Protein AF-A0A1X7SNT8-F1 (afdb_monomer)

Foldseek 3Di:
DPPQDDLVSQQQDADDLVLCLVQPDAPQPCLLVLLVLLVQDPVQLVVLVPDPDGSSVSSSSSSVSSSVPPPRHGNNSSLVSCPPVSNVPVVSSVSSVVVSVVVSVVVVVVVVPD

Secondary structure (DSSP, 8-state):
---PPPHHHHHTSPPPHHHHHHH----TTHHHHHHHHTT--HHHHHHHHTS---HHHHHHHHHHHHHHH-TT--HHHHHHHHHSTTT--HHHHHHHHHHHHHHHHHHHHHHT--

InterPro domains:
  IPR000488 Death domain [PS50017] (29-84)
  IPR011029 Death-like domain superfamily [G3DSA:1.10.533.10] (15-111)

Structure (mmCIF, N/CA/C/O backbone):
data_AF-A0A1X7SNT8-F1
#
_entry.id   AF-A0A1X7SNT8-F1
#
loop_
_atom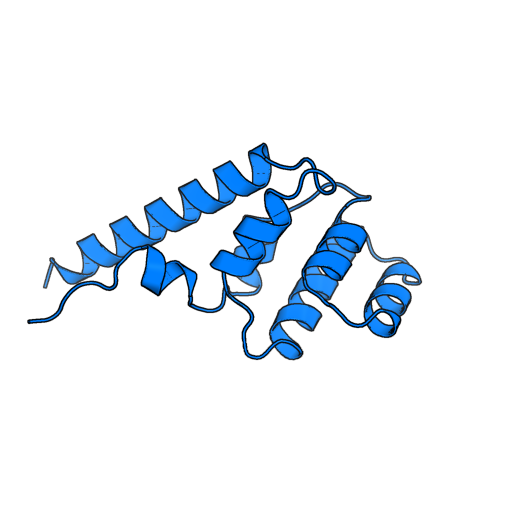_site.group_PDB
_atom_site.id
_atom_site.type_symbol
_atom_site.label_atom_id
_atom_site.label_alt_id
_atom_site.label_comp_id
_atom_site.label_asym_id
_atom_site.label_entity_id
_atom_site.label_seq_id
_atom_site.pdbx_PDB_ins_code
_atom_site.Cartn_x
_atom_site.Cartn_y
_atom_site.Cartn_z
_atom_site.occupancy
_atom_site.B_iso_or_equiv
_atom_site.auth_seq_id
_atom_site.auth_comp_id
_atom_site.auth_asym_id
_atom_site.auth_atom_id
_atom_site.pdbx_PDB_model_num
ATOM 1 N N . MET A 1 1 ? 28.388 -15.391 -10.302 1.00 39.44 1 MET A N 1
ATOM 2 C CA . MET A 1 1 ? 27.358 -14.909 -11.246 1.00 39.44 1 MET A CA 1
ATOM 3 C C . MET A 1 1 ? 26.368 -14.095 -10.444 1.00 39.44 1 MET A C 1
ATOM 5 O O . MET A 1 1 ? 25.551 -14.687 -9.752 1.00 39.44 1 MET A O 1
ATOM 9 N N . ASP A 1 2 ? 26.496 -12.772 -10.469 1.00 49.34 2 ASP A N 1
ATOM 10 C CA . ASP A 1 2 ? 25.546 -11.890 -9.797 1.00 49.34 2 ASP A CA 1
ATOM 11 C C . ASP A 1 2 ? 24.345 -11.722 -10.735 1.00 49.34 2 ASP A C 1
ATOM 13 O O . ASP A 1 2 ? 24.394 -10.990 -11.723 1.00 49.34 2 ASP A O 1
ATOM 17 N N . ARG A 1 3 ? 23.311 -12.548 -10.541 1.00 58.12 3 ARG A N 1
ATOM 18 C CA . ARG A 1 3 ? 22.059 -12.392 -11.283 1.00 58.12 3 ARG A CA 1
ATOM 19 C C . ARG A 1 3 ? 21.335 -11.224 -10.639 1.00 58.12 3 ARG A C 1
ATOM 21 O O . ARG A 1 3 ? 20.923 -11.342 -9.486 1.00 58.12 3 ARG A O 1
ATOM 28 N N . SER A 1 4 ? 21.152 -10.130 -11.377 1.00 64.12 4 SER A N 1
ATOM 29 C CA . SER A 1 4 ? 20.191 -9.103 -10.978 1.00 64.12 4 SER A CA 1
ATOM 30 C C . SER A 1 4 ? 18.878 -9.797 -10.594 1.00 64.12 4 SER A C 1
ATOM 32 O O . SER A 1 4 ? 18.424 -10.674 -11.340 1.00 64.12 4 SER A O 1
ATOM 34 N N . PRO A 1 5 ? 18.304 -9.487 -9.418 1.00 73.00 5 PRO A N 1
ATOM 35 C CA . PRO A 1 5 ? 17.090 -10.147 -8.962 1.00 73.00 5 PRO A CA 1
ATOM 36 C C . PRO A 1 5 ? 16.000 -9.968 -10.020 1.00 73.00 5 PRO A C 1
ATOM 38 O O . PRO A 1 5 ? 15.896 -8.899 -10.618 1.00 73.00 5 PRO A O 1
ATOM 41 N N . SER A 1 6 ? 15.212 -11.010 -10.291 1.00 88.56 6 SER A N 1
ATOM 42 C CA . SER A 1 6 ? 14.097 -10.916 -11.241 1.00 88.56 6 SER A CA 1
ATOM 43 C C . SER A 1 6 ? 13.073 -9.878 -10.773 1.00 88.56 6 SER A C 1
ATOM 45 O O . SER A 1 6 ? 13.008 -9.560 -9.584 1.00 88.56 6 SER A O 1
ATOM 47 N N . PHE A 1 7 ? 12.243 -9.374 -11.691 1.00 88.62 7 PHE A N 1
ATOM 48 C CA . PHE A 1 7 ? 11.159 -8.460 -11.320 1.00 88.62 7 PHE A CA 1
ATOM 49 C C . PHE A 1 7 ? 10.242 -9.083 -10.256 1.00 88.62 7 PHE A C 1
ATOM 51 O O . PHE A 1 7 ? 9.935 -8.437 -9.263 1.00 88.62 7 PHE A O 1
ATOM 58 N N . GLU A 1 8 ? 9.925 -10.376 -10.379 1.00 90.44 8 GLU A N 1
ATOM 59 C CA . GLU A 1 8 ? 9.188 -11.125 -9.352 1.00 90.44 8 GLU A CA 1
ATOM 60 C C . GLU A 1 8 ? 9.873 -11.066 -7.982 1.00 90.44 8 GLU A C 1
ATOM 62 O O . GLU A 1 8 ? 9.242 -10.698 -6.998 1.00 90.44 8 GLU A O 1
ATOM 67 N N . SER A 1 9 ? 11.179 -11.343 -7.905 1.00 90.50 9 SER A N 1
ATOM 68 C CA . SER A 1 9 ? 11.916 -11.263 -6.637 1.00 90.50 9 SER A CA 1
ATOM 69 C C . SER A 1 9 ? 11.949 -9.843 -6.065 1.00 9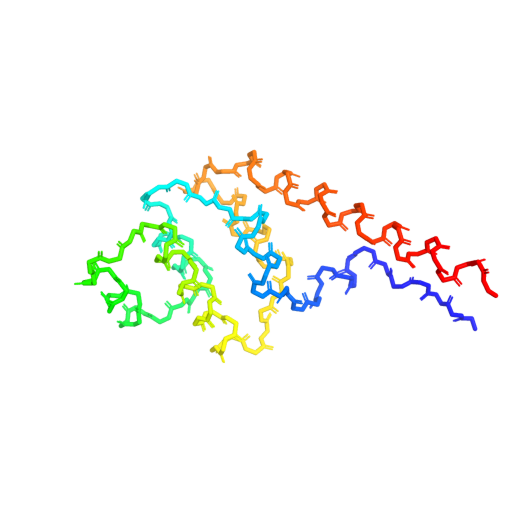0.50 9 SER A C 1
ATOM 71 O O . SER A 1 9 ? 12.022 -9.684 -4.849 1.00 90.50 9 SER A O 1
ATOM 73 N N . PHE A 1 10 ? 11.914 -8.816 -6.916 1.00 91.06 10 PHE A N 1
ATOM 74 C CA . PHE A 1 10 ? 11.805 -7.422 -6.493 1.00 91.06 10 PHE A CA 1
ATOM 75 C C . PHE A 1 10 ? 10.409 -7.087 -5.937 1.00 91.06 10 PHE A C 1
ATOM 77 O O . PHE A 1 10 ? 10.298 -6.312 -4.982 1.00 91.06 10 PHE A O 1
ATOM 84 N N . LEU A 1 11 ? 9.352 -7.696 -6.484 1.00 93.94 11 LEU A N 1
ATOM 85 C CA . LEU A 1 11 ? 7.985 -7.544 -5.982 1.00 93.94 11 LEU A CA 1
ATOM 86 C C . LEU A 1 11 ? 7.753 -8.245 -4.634 1.00 93.94 11 LEU A C 1
ATOM 88 O O . LEU A 1 11 ? 6.902 -7.801 -3.864 1.00 93.94 11 LEU A O 1
ATOM 92 N N . GLU A 1 12 ? 8.508 -9.303 -4.331 1.00 94.00 12 GLU A N 1
ATOM 93 C CA . GLU A 1 12 ? 8.465 -9.989 -3.028 1.00 94.00 12 GLU A CA 1
ATOM 94 C C . GLU A 1 12 ? 9.085 -9.152 -1.889 1.00 94.00 12 GLU A C 1
ATOM 96 O O . GLU A 1 12 ? 8.897 -9.473 -0.717 1.00 94.00 12 GLU A O 1
ATOM 101 N N . ALA A 1 13 ? 9.799 -8.064 -2.198 1.00 92.50 13 ALA A N 1
ATOM 102 C CA . ALA A 1 13 ? 10.336 -7.159 -1.186 1.00 92.50 13 ALA A CA 1
ATOM 103 C C . ALA A 1 13 ? 9.272 -6.182 -0.654 1.00 92.50 13 ALA A C 1
ATOM 105 O O . ALA A 1 13 ? 8.362 -5.759 -1.377 1.00 92.50 13 ALA A O 1
ATOM 106 N N . ALA A 1 14 ? 9.433 -5.776 0.608 1.00 93.94 14 ALA A N 1
ATOM 107 C CA . ALA A 1 14 ? 8.571 -4.788 1.244 1.00 93.94 14 ALA A CA 1
ATOM 108 C C . ALA A 1 14 ? 8.676 -3.415 0.545 1.00 93.94 14 ALA A C 1
ATOM 110 O O . ALA A 1 14 ? 9.791 -2.955 0.251 1.00 93.94 14 ALA A O 1
ATOM 111 N N . PRO A 1 15 ? 7.544 -2.743 0.264 1.00 93.88 15 PRO A N 1
ATOM 112 C CA . PRO A 1 15 ? 7.558 -1.351 -0.159 1.00 93.88 15 PRO A CA 1
ATOM 113 C C . PRO A 1 15 ? 7.929 -0.428 1.005 1.00 93.88 15 PRO A C 1
ATOM 115 O O . PRO A 1 15 ? 7.775 -0.773 2.175 1.00 93.88 15 PRO A O 1
ATOM 118 N N . THR A 1 16 ? 8.389 0.781 0.687 1.00 92.06 16 THR A N 1
ATOM 119 C CA . THR A 1 16 ? 8.611 1.820 1.710 1.00 92.06 16 THR A CA 1
ATOM 120 C C . THR A 1 16 ? 7.375 2.698 1.880 1.00 92.06 16 THR A C 1
ATOM 122 O O . THR A 1 16 ? 6.635 2.920 0.926 1.00 92.06 16 THR A O 1
ATOM 125 N N . ILE A 1 17 ? 7.168 3.297 3.055 1.00 90.75 17 ILE A N 1
ATOM 126 C CA . ILE A 1 17 ? 6.019 4.198 3.249 1.00 90.75 17 ILE A CA 1
ATOM 127 C C . ILE A 1 17 ? 6.036 5.407 2.296 1.00 90.75 17 ILE A C 1
ATOM 129 O O . ILE A 1 17 ? 4.991 5.831 1.807 1.00 90.75 17 ILE A O 1
ATOM 133 N N . SER A 1 18 ? 7.223 5.940 1.985 1.00 89.38 18 SER A N 1
ATOM 134 C CA . SER A 1 18 ? 7.392 7.059 1.046 1.00 89.38 18 SER A CA 1
ATOM 135 C C . SER A 1 18 ? 6.984 6.671 -0.379 1.00 89.38 18 SER A C 1
ATOM 137 O O . SER A 1 18 ? 6.271 7.413 -1.053 1.00 89.38 18 SER A O 1
ATOM 139 N N . GLU A 1 19 ? 7.375 5.469 -0.811 1.00 91.00 19 GLU A N 1
ATOM 140 C CA . GLU A 1 19 ? 6.947 4.874 -2.078 1.00 91.00 19 GLU A CA 1
ATOM 141 C C . GLU A 1 19 ? 5.417 4.774 -2.157 1.00 91.00 19 GLU A C 1
ATOM 143 O O . GLU A 1 19 ? 4.824 5.236 -3.134 1.00 91.00 19 GLU A O 1
ATOM 148 N N . LEU A 1 20 ? 4.780 4.235 -1.112 1.00 90.81 20 LEU A N 1
ATOM 149 C CA . LEU A 1 20 ? 3.330 4.042 -1.070 1.00 90.81 20 LEU A CA 1
ATOM 150 C C . LEU A 1 20 ? 2.573 5.368 -1.113 1.00 90.81 20 LEU A C 1
ATOM 152 O O . LEU A 1 20 ? 1.728 5.557 -1.982 1.00 90.81 20 LEU A O 1
ATOM 156 N N . LYS A 1 21 ? 2.931 6.324 -0.247 1.00 87.44 21 LYS A N 1
ATOM 157 C CA . LYS A 1 21 ? 2.288 7.649 -0.202 1.00 87.44 21 LYS A CA 1
ATOM 158 C C . LYS A 1 21 ? 2.399 8.404 -1.531 1.00 87.44 21 LYS A C 1
ATOM 160 O O . LYS A 1 21 ? 1.511 9.180 -1.869 1.00 87.44 21 LYS A O 1
ATOM 165 N N . LYS A 1 22 ? 3.478 8.189 -2.291 1.00 86.75 22 LYS A N 1
ATOM 166 C CA . LYS A 1 22 ? 3.732 8.892 -3.555 1.00 86.75 22 LYS A CA 1
ATOM 167 C C . LYS A 1 22 ? 3.065 8.242 -4.767 1.00 86.75 22 LYS A C 1
ATOM 169 O O . LYS A 1 22 ? 2.640 8.956 -5.673 1.00 86.75 22 LYS A O 1
ATOM 174 N N . HIS A 1 23 ? 3.020 6.913 -4.821 1.00 87.25 23 HIS A N 1
ATOM 175 C CA . HIS A 1 23 ? 2.609 6.180 -6.026 1.00 87.25 23 HIS A CA 1
ATOM 176 C C . HIS A 1 23 ? 1.281 5.436 -5.881 1.00 87.25 23 HIS A C 1
ATOM 178 O O . HIS A 1 23 ? 0.689 5.047 -6.888 1.00 87.25 23 HIS A O 1
ATOM 184 N N . VAL A 1 24 ? 0.786 5.283 -4.654 1.00 82.25 24 VAL A N 1
ATOM 185 C CA . VAL A 1 24 ? -0.460 4.586 -4.341 1.00 82.25 24 VAL A CA 1
ATOM 186 C C . VAL A 1 24 ? -1.346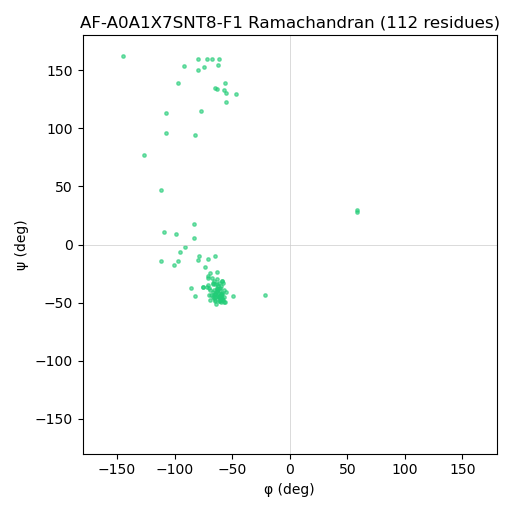 5.516 -3.516 1.00 82.25 24 VAL A C 1
ATOM 188 O O . VAL A 1 24 ? -1.463 5.390 -2.305 1.00 82.25 24 VAL A O 1
ATOM 191 N N . ALA A 1 25 ? -1.980 6.473 -4.191 1.00 68.25 25 ALA A N 1
ATOM 192 C CA . ALA A 1 25 ? -3.013 7.322 -3.605 1.00 68.25 25 ALA A CA 1
ATOM 193 C C . ALA A 1 25 ? -4.374 6.913 -4.179 1.00 68.25 25 ALA A C 1
ATOM 195 O O . ALA A 1 25 ? -4.601 7.057 -5.382 1.00 68.25 25 ALA A O 1
ATOM 196 N N . VAL A 1 26 ? -5.261 6.367 -3.342 1.00 63.47 26 VAL A N 1
ATOM 197 C CA . VAL A 1 26 ? -6.653 6.078 -3.719 1.00 63.47 26 VAL A CA 1
ATOM 198 C C . VAL A 1 26 ? -7.555 7.215 -3.238 1.00 63.47 26 VAL A C 1
ATOM 200 O O . VAL A 1 26 ? -7.359 7.713 -2.137 1.00 63.47 26 VAL A O 1
ATOM 203 N N . ASP A 1 27 ? -8.527 7.620 -4.058 1.00 58.97 27 ASP A N 1
ATOM 204 C CA . ASP A 1 27 ? -9.539 8.613 -3.654 1.00 58.97 27 ASP A CA 1
ATOM 205 C C . ASP A 1 27 ? -10.403 8.128 -2.463 1.00 58.97 27 ASP A C 1
ATOM 207 O O . ASP A 1 27 ? -10.590 6.915 -2.286 1.00 58.97 27 ASP A O 1
ATOM 211 N N . ASP A 1 28 ? -10.932 9.113 -1.723 1.00 57.16 28 ASP A N 1
ATOM 212 C CA . ASP A 1 28 ? -11.562 9.144 -0.383 1.00 57.16 28 ASP A CA 1
ATOM 213 C C . ASP A 1 28 ? -12.147 7.852 0.222 1.00 57.16 28 ASP A C 1
ATOM 215 O O . ASP A 1 28 ? -11.895 7.552 1.385 1.00 57.16 28 ASP A O 1
ATOM 219 N N . GLU A 1 29 ? -12.882 7.015 -0.507 1.00 63.72 29 GLU A N 1
ATOM 220 C CA . GLU A 1 29 ? -13.644 5.926 0.137 1.00 63.72 29 GLU A CA 1
ATOM 221 C C . GLU A 1 29 ? -12.945 4.558 0.127 1.00 63.72 29 GLU A C 1
ATOM 223 O O . GLU A 1 29 ? -13.332 3.640 0.852 1.00 63.72 29 GLU A O 1
ATOM 228 N N . LYS A 1 30 ? -11.887 4.389 -0.676 1.00 80.31 30 LYS A N 1
ATOM 229 C CA . LYS A 1 30 ? -11.349 3.044 -0.970 1.00 80.31 30 LYS A CA 1
ATOM 230 C C . LYS A 1 30 ? -10.189 2.607 -0.085 1.00 80.31 30 LYS A C 1
ATOM 232 O O . LYS A 1 30 ? -9.767 1.453 -0.169 1.00 80.31 30 LYS A O 1
ATOM 237 N N . TRP A 1 31 ? -9.672 3.492 0.768 1.00 87.12 31 TRP A N 1
ATOM 238 C CA . TRP A 1 31 ? -8.575 3.148 1.678 1.00 87.12 31 TRP A CA 1
ATOM 239 C C . TRP A 1 31 ? -9.004 2.088 2.702 1.00 87.12 31 TRP A C 1
ATOM 241 O O . TRP A 1 31 ? -8.199 1.228 3.053 1.00 87.12 31 TRP A O 1
ATOM 251 N N . LEU A 1 32 ? -10.272 2.108 3.136 1.00 88.31 32 LEU A N 1
ATOM 252 C CA . LEU A 1 32 ? -10.810 1.135 4.085 1.00 88.31 32 LEU A CA 1
ATOM 253 C C . LEU A 1 32 ? -10.922 -0.251 3.442 1.00 88.31 32 LEU A C 1
ATOM 255 O O . LEU A 1 32 ? -10.446 -1.233 4.008 1.00 88.31 32 LEU A O 1
ATOM 259 N N . ASP A 1 33 ? -11.483 -0.325 2.232 1.00 88.56 33 ASP A N 1
ATOM 260 C CA . ASP A 1 33 ? -11.565 -1.574 1.471 1.00 88.56 33 ASP A CA 1
ATOM 261 C C . ASP A 1 33 ? -10.183 -2.150 1.167 1.00 88.56 33 ASP A C 1
ATOM 263 O O . ASP A 1 33 ? -10.005 -3.370 1.218 1.00 88.56 33 ASP A O 1
ATOM 267 N N . LEU A 1 34 ? -9.218 -1.282 0.847 1.00 89.56 34 LEU A N 1
ATOM 268 C CA . LEU A 1 34 ? -7.832 -1.673 0.625 1.00 89.56 34 LEU A CA 1
ATOM 269 C C . LEU A 1 34 ? -7.204 -2.196 1.918 1.00 89.56 34 LEU A C 1
ATOM 271 O O . LEU A 1 34 ? -6.605 -3.264 1.897 1.00 89.56 34 LEU A O 1
ATOM 275 N N . GLY A 1 35 ? -7.397 -1.509 3.046 1.00 90.56 35 GLY A N 1
ATOM 276 C CA . GLY A 1 35 ? -6.932 -1.962 4.357 1.00 90.56 35 GLY A CA 1
ATOM 277 C C . GLY A 1 35 ? -7.485 -3.336 4.737 1.00 90.56 35 GLY A C 1
ATOM 278 O O . GLY A 1 35 ? -6.742 -4.177 5.230 1.00 90.56 35 GLY A O 1
ATOM 279 N N . VAL A 1 36 ? -8.757 -3.609 4.426 1.00 91.31 36 VAL A N 1
ATOM 280 C CA . VAL A 1 36 ? -9.359 -4.939 4.619 1.00 91.31 36 VAL A CA 1
ATOM 281 C C . VAL A 1 36 ? -8.702 -5.998 3.727 1.00 91.31 36 VAL A C 1
ATOM 283 O O . VAL A 1 36 ? -8.436 -7.096 4.203 1.00 91.31 36 VAL A O 1
ATOM 286 N N . LEU A 1 37 ? -8.422 -5.699 2.451 1.00 90.75 37 LEU A N 1
ATOM 287 C CA . LEU A 1 37 ? -7.720 -6.637 1.552 1.00 90.75 37 LEU A CA 1
ATOM 288 C C . LEU A 1 37 ? -6.264 -6.873 1.958 1.00 90.75 37 LEU A C 1
ATOM 290 O O . LEU A 1 37 ? -5.704 -7.928 1.682 1.00 90.75 37 LEU A O 1
ATOM 294 N N . LEU A 1 38 ? -5.644 -5.880 2.589 1.00 92.06 38 LEU A N 1
ATOM 295 C CA . LEU A 1 38 ? -4.306 -5.976 3.163 1.00 92.06 38 LEU A CA 1
ATOM 296 C C . LEU A 1 38 ? -4.308 -6.611 4.560 1.00 92.06 38 LEU A C 1
ATOM 298 O O . LEU A 1 38 ? -3.257 -6.672 5.192 1.00 92.06 38 LEU A O 1
ATOM 302 N N . GLU A 1 39 ? -5.469 -7.089 5.020 1.00 92.44 39 GLU A N 1
ATOM 303 C CA . GLU A 1 39 ? -5.660 -7.755 6.310 1.00 92.44 39 GLU A CA 1
ATOM 304 C C . GLU A 1 39 ? -5.247 -6.888 7.512 1.00 92.44 39 GLU A C 1
ATOM 306 O O . GLU A 1 39 ? -4.868 -7.393 8.568 1.00 92.44 39 GLU A O 1
ATOM 311 N N . VAL A 1 40 ? -5.354 -5.561 7.381 1.00 92.19 40 VAL A N 1
ATOM 312 C CA . VAL A 1 40 ? -5.141 -4.635 8.497 1.00 92.19 40 VAL A CA 1
ATOM 313 C C . VAL A 1 40 ? -6.226 -4.857 9.549 1.00 92.19 40 VAL A C 1
ATOM 315 O O . VAL A 1 40 ? -7.417 -4.949 9.237 1.00 92.19 40 VAL A O 1
ATOM 318 N N . GLU A 1 41 ? -5.821 -4.922 10.818 1.00 91.81 41 GLU A N 1
ATOM 319 C CA . GLU A 1 41 ? -6.727 -5.216 11.925 1.00 91.81 41 GLU A CA 1
ATOM 320 C C . GLU A 1 41 ? -7.917 -4.238 11.967 1.00 91.81 41 GLU A C 1
ATOM 322 O O . GLU A 1 41 ? -7.764 -3.013 11.953 1.00 91.81 41 GLU A O 1
ATOM 327 N N . SER A 1 42 ? -9.131 -4.785 12.070 1.00 88.75 42 SER A N 1
ATOM 328 C CA . SER A 1 42 ? -10.368 -3.994 12.013 1.00 88.75 42 SER A CA 1
ATOM 329 C C . SER A 1 42 ? -10.467 -2.902 13.088 1.00 88.75 42 SER A C 1
ATOM 331 O O . SER A 1 42 ? -11.058 -1.851 12.843 1.00 88.75 42 SER A O 1
ATOM 333 N N . THR A 1 43 ? -9.879 -3.113 14.270 1.00 92.06 43 THR A N 1
ATOM 334 C CA . THR A 1 43 ? -9.819 -2.121 15.357 1.00 92.06 43 THR A CA 1
ATOM 335 C C . THR A 1 43 ? -8.954 -0.922 14.963 1.00 92.06 43 THR A C 1
ATOM 337 O O . THR A 1 43 ? -9.344 0.223 15.183 1.00 92.06 43 THR A O 1
ATOM 340 N N . LYS A 1 44 ? -7.820 -1.168 14.300 1.00 91.88 44 LYS A N 1
ATOM 341 C CA . LYS A 1 44 ? -6.908 -0.140 13.793 1.00 91.88 44 LYS A CA 1
ATOM 342 C C . LYS A 1 44 ? -7.565 0.671 12.681 1.00 91.88 44 LYS A C 1
ATOM 344 O O . LYS A 1 44 ? -7.536 1.897 12.733 1.00 91.88 44 LYS A O 1
ATOM 349 N N . LEU A 1 45 ? -8.238 0.005 11.741 1.00 90.94 45 LEU A N 1
ATOM 350 C CA . LE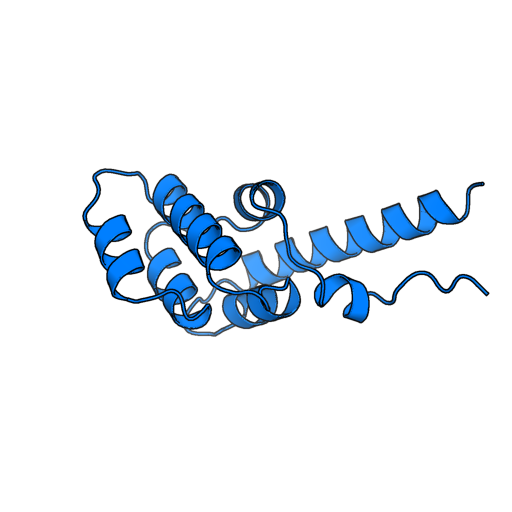U A 1 45 ? -9.002 0.675 10.683 1.00 90.94 45 LEU A CA 1
ATOM 351 C C . LEU A 1 45 ? -10.114 1.568 11.256 1.00 90.94 45 LEU A C 1
ATOM 353 O O . LEU A 1 45 ? -10.274 2.710 10.826 1.00 90.94 45 LEU A O 1
ATOM 357 N N . LYS A 1 46 ? -10.838 1.092 12.278 1.00 90.06 46 LYS A N 1
ATOM 358 C CA . LYS A 1 46 ? -11.849 1.895 12.984 1.00 90.06 46 LYS A CA 1
ATOM 359 C C . LYS A 1 46 ? -11.241 3.134 13.638 1.00 90.06 46 LYS A C 1
ATOM 361 O O . LYS A 1 46 ? -11.785 4.224 13.465 1.00 90.06 46 LYS A O 1
ATOM 366 N N . ASN A 1 47 ? -10.100 2.994 14.311 1.00 90.69 47 ASN A N 1
ATOM 367 C CA . ASN A 1 47 ? -9.417 4.123 14.944 1.00 90.69 47 ASN A CA 1
ATOM 368 C C . ASN A 1 47 ? -9.030 5.204 13.921 1.00 90.69 47 ASN A C 1
ATOM 370 O O . ASN A 1 47 ? -9.311 6.378 14.153 1.00 90.69 47 ASN A O 1
ATOM 374 N N . ILE A 1 48 ? -8.488 4.813 12.761 1.00 88.25 48 ILE A N 1
ATOM 375 C CA . ILE A 1 48 ? -8.176 5.742 11.659 1.00 88.25 48 ILE A CA 1
ATOM 376 C C . ILE A 1 48 ? -9.449 6.444 11.162 1.00 88.25 48 ILE A C 1
ATOM 378 O O . ILE A 1 48 ? -9.462 7.661 10.982 1.00 88.25 48 ILE A O 1
ATOM 382 N N . SER A 1 49 ? -10.538 5.689 10.976 1.00 85.38 49 SER A N 1
ATOM 383 C CA . SER A 1 49 ? -11.807 6.233 10.471 1.00 85.38 49 SER A CA 1
ATOM 384 C C . SER A 1 49 ? -12.468 7.234 11.424 1.00 85.38 49 SER A C 1
ATOM 386 O O . SER A 1 49 ? -13.125 8.163 10.965 1.00 85.38 49 SER A O 1
ATOM 388 N N . SER A 1 50 ? -12.275 7.066 12.737 1.00 84.38 50 SER A N 1
ATOM 389 C CA . SER A 1 50 ? -12.846 7.940 13.769 1.00 84.38 50 SER A CA 1
ATOM 390 C C . SER A 1 50 ? -12.105 9.269 13.954 1.00 84.38 50 SER A C 1
ATOM 392 O O . SER A 1 50 ? -12.593 10.147 14.663 1.00 84.38 50 SER A O 1
ATOM 394 N N . GLY A 1 51 ? -10.929 9.425 13.338 1.00 79.12 51 GLY A N 1
ATOM 395 C CA . GLY A 1 51 ? -10.156 10.663 13.383 1.00 79.12 51 GLY A CA 1
ATOM 396 C C . GLY A 1 51 ? -10.674 11.728 12.412 1.00 79.12 51 GLY A C 1
ATOM 397 O O . GLY A 1 51 ? -11.309 11.427 11.405 1.00 79.12 51 GLY A O 1
ATOM 398 N N . SER A 1 52 ? -10.326 12.992 12.665 1.00 72.50 52 SER A N 1
ATOM 399 C CA . SER A 1 52 ? -10.627 14.132 11.779 1.00 72.50 52 SER A CA 1
ATOM 400 C C . SER A 1 52 ? -9.622 14.299 10.628 1.00 72.50 52 SER A C 1
ATOM 402 O O . SER A 1 52 ? -9.485 15.391 10.080 1.00 72.50 52 SER A O 1
ATOM 404 N N . ALA A 1 53 ? -8.847 13.257 10.328 1.00 80.06 53 ALA A N 1
ATOM 405 C CA . ALA A 1 53 ? -7.786 13.296 9.331 1.00 80.06 53 ALA A CA 1
ATOM 406 C C . ALA A 1 53 ? -8.368 13.287 7.908 1.00 80.06 53 ALA A C 1
ATOM 408 O O . ALA A 1 53 ? -9.455 12.745 7.683 1.00 80.06 53 ALA A O 1
ATOM 409 N N . THR A 1 54 ? -7.642 13.866 6.950 1.00 82.31 54 THR A N 1
ATOM 410 C CA . THR A 1 54 ? -8.024 13.767 5.534 1.00 82.31 54 THR A CA 1
ATOM 411 C C . THR A 1 54 ? -7.874 12.325 5.055 1.00 82.31 54 THR A C 1
ATOM 413 O O . THR A 1 54 ? -7.136 11.543 5.654 1.00 82.31 54 THR A O 1
ATOM 416 N N . ASP A 1 55 ? -8.525 11.934 3.965 1.00 77.12 55 ASP A N 1
ATOM 417 C CA . ASP A 1 55 ? -8.407 10.547 3.503 1.00 77.12 55 ASP A CA 1
ATOM 418 C C . ASP A 1 55 ? -7.008 10.217 2.962 1.00 77.12 55 ASP A C 1
ATOM 420 O O . ASP A 1 55 ? -6.558 9.076 3.086 1.00 77.12 55 ASP A O 1
ATOM 424 N N . LEU A 1 56 ? -6.257 11.225 2.498 1.00 79.56 56 LEU A N 1
ATOM 425 C CA . LEU A 1 56 ? -4.825 11.096 2.208 1.00 79.56 56 LEU A CA 1
ATOM 426 C C . LEU A 1 56 ? -4.009 10.777 3.477 1.00 79.56 56 LEU A C 1
ATOM 428 O O . LEU A 1 56 ? -3.076 9.971 3.449 1.00 79.56 56 LEU A O 1
ATOM 432 N N . ASP A 1 57 ? -4.376 11.367 4.611 1.00 85.75 57 ASP A N 1
ATOM 433 C CA . ASP A 1 57 ? -3.748 11.042 5.890 1.00 85.75 57 ASP A CA 1
ATOM 434 C C . ASP A 1 57 ? -4.170 9.648 6.374 1.00 85.75 57 ASP A C 1
ATOM 436 O O . ASP A 1 57 ? -3.350 8.916 6.931 1.00 85.75 57 ASP A O 1
ATOM 440 N N . LYS A 1 58 ? -5.429 9.249 6.147 1.00 88.44 58 LYS A N 1
ATOM 441 C CA . LYS A 1 58 ? -5.948 7.930 6.544 1.00 88.44 58 LYS A CA 1
ATOM 442 C C . LYS A 1 58 ? -5.317 6.795 5.746 1.00 88.44 58 LYS A C 1
ATOM 444 O O . LYS A 1 58 ? -4.914 5.798 6.343 1.00 88.44 58 LYS A O 1
ATOM 449 N N . ILE A 1 59 ? -5.171 6.938 4.427 1.00 88.62 59 ILE A N 1
ATOM 450 C CA . ILE A 1 59 ? -4.468 5.941 3.606 1.00 88.62 59 ILE A CA 1
ATOM 451 C C . ILE A 1 59 ? -2.992 5.840 4.015 1.00 88.62 59 ILE A C 1
ATOM 453 O O . ILE A 1 59 ? -2.453 4.739 4.109 1.00 88.62 59 ILE A O 1
ATOM 457 N N . GLY A 1 60 ? -2.356 6.973 4.340 1.00 89.75 60 GLY A N 1
ATOM 458 C CA . GLY A 1 60 ? -0.994 7.006 4.867 1.00 89.75 60 GLY A CA 1
ATOM 459 C C . GLY A 1 60 ? -0.857 6.232 6.179 1.00 89.75 60 GLY A C 1
ATOM 460 O O . GLY A 1 60 ? 0.015 5.374 6.286 1.00 89.75 60 GLY A O 1
ATOM 461 N N . GLN A 1 61 ? -1.750 6.483 7.138 1.00 91.75 61 GLN A N 1
ATOM 462 C CA . GLN A 1 61 ? -1.794 5.762 8.415 1.00 91.75 61 GLN A CA 1
ATOM 463 C C . GLN A 1 61 ? -2.086 4.268 8.226 1.00 91.75 61 GLN A C 1
ATOM 465 O O . GLN A 1 61 ? -1.474 3.430 8.883 1.00 91.75 61 GLN A O 1
ATOM 470 N N . MET A 1 62 ? -2.989 3.914 7.306 1.00 93.25 62 MET A N 1
ATOM 471 C CA . MET A 1 62 ? -3.301 2.519 6.988 1.00 93.25 62 MET A CA 1
ATOM 472 C C . MET A 1 62 ? -2.063 1.786 6.464 1.00 93.25 62 MET A C 1
ATOM 474 O O . MET A 1 62 ? -1.775 0.687 6.931 1.00 93.25 62 MET A O 1
ATOM 478 N N . PHE A 1 63 ? -1.291 2.406 5.566 1.00 93.44 63 PHE A N 1
ATOM 479 C CA . PHE A 1 63 ? -0.041 1.823 5.083 1.00 93.44 63 PHE A CA 1
ATOM 480 C C . PHE A 1 63 ? 1.028 1.710 6.165 1.00 93.44 63 PHE A C 1
ATOM 482 O O . PHE A 1 63 ? 1.735 0.708 6.197 1.00 93.44 63 PHE A O 1
ATOM 489 N N . GLU A 1 64 ? 1.151 2.701 7.048 1.00 93.44 64 GLU A N 1
ATOM 490 C CA . GL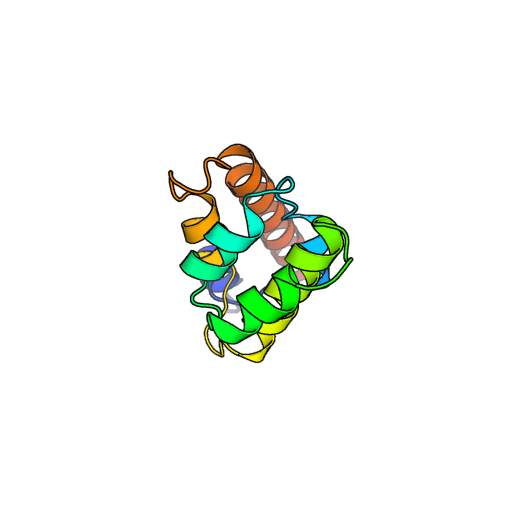U A 1 64 ? 2.076 2.625 8.186 1.00 93.44 64 GLU A CA 1
ATOM 491 C C . GLU A 1 64 ? 1.743 1.429 9.078 1.00 93.44 64 GLU A C 1
ATOM 493 O O . GLU A 1 64 ? 2.624 0.631 9.388 1.00 93.44 64 GLU A O 1
ATOM 498 N N . ILE A 1 65 ? 0.464 1.245 9.411 1.00 93.94 65 ILE A N 1
ATOM 499 C CA . ILE A 1 65 ? 0.009 0.108 10.217 1.00 93.94 65 ILE A CA 1
ATOM 500 C C . ILE A 1 65 ? 0.215 -1.209 9.471 1.00 93.94 65 ILE A C 1
ATOM 502 O O . ILE A 1 65 ? 0.678 -2.176 10.069 1.00 93.94 65 ILE A O 1
ATOM 506 N N . TRP A 1 66 ? -0.115 -1.270 8.180 1.00 94.75 66 TRP A N 1
ATOM 507 C CA . TRP A 1 66 ? 0.098 -2.472 7.376 1.00 94.75 66 TRP A CA 1
ATOM 508 C C . TRP A 1 66 ? 1.574 -2.884 7.371 1.00 94.75 66 TRP A C 1
ATOM 510 O O . TRP A 1 66 ? 1.881 -4.037 7.653 1.00 94.75 66 TRP A O 1
ATOM 520 N N . LEU A 1 67 ? 2.493 -1.944 7.136 1.00 93.56 67 LEU A N 1
ATOM 521 C CA . LEU A 1 67 ? 3.932 -2.217 7.134 1.00 93.56 67 LEU A CA 1
ATOM 522 C C . LEU A 1 67 ? 4.477 -2.609 8.517 1.00 93.56 67 LEU A C 1
ATOM 524 O O . LEU A 1 67 ? 5.398 -3.417 8.588 1.00 93.56 67 LEU A O 1
ATOM 528 N N . ASP A 1 68 ? 3.921 -2.057 9.598 1.00 92.69 68 ASP A N 1
ATOM 529 C CA . ASP A 1 68 ? 4.326 -2.371 10.976 1.00 92.69 68 ASP A CA 1
ATOM 530 C C . ASP A 1 68 ? 3.813 -3.745 11.442 1.00 92.69 68 ASP A C 1
ATOM 532 O O . ASP A 1 68 ? 4.506 -4.485 12.140 1.00 92.69 68 ASP A O 1
ATOM 536 N N . THR A 1 69 ? 2.600 -4.117 11.028 1.00 89.06 69 THR A N 1
ATOM 537 C CA . THR A 1 69 ? 1.898 -5.300 11.553 1.00 89.06 69 THR A CA 1
ATOM 538 C C . THR A 1 69 ? 1.964 -6.527 10.646 1.00 89.06 69 THR A C 1
ATOM 540 O O . THR A 1 69 ? 1.754 -7.643 11.126 1.00 89.06 69 THR A O 1
ATOM 543 N N . ALA A 1 70 ? 2.294 -6.367 9.360 1.00 89.31 70 ALA A N 1
ATOM 544 C CA . ALA A 1 70 ? 2.396 -7.469 8.408 1.00 89.31 70 ALA A CA 1
ATOM 545 C C . ALA A 1 70 ? 3.868 -7.771 8.053 1.00 89.31 70 ALA A C 1
ATOM 547 O O . ALA A 1 70 ? 4.411 -7.203 7.105 1.00 89.31 70 ALA A O 1
ATOM 548 N N . PRO A 1 71 ? 4.523 -8.749 8.716 1.00 82.12 71 PRO A N 1
ATOM 549 C CA . PRO A 1 71 ? 5.927 -9.098 8.452 1.00 82.12 71 PRO A CA 1
ATOM 550 C C . PRO A 1 71 ? 6.177 -9.675 7.048 1.00 82.12 71 PRO A C 1
ATOM 552 O O . PRO A 1 71 ? 7.323 -9.862 6.649 1.00 82.12 71 PRO A O 1
ATOM 555 N N . LYS A 1 72 ? 5.110 -9.986 6.301 1.00 87.50 72 LYS A N 1
ATOM 556 C CA . LYS A 1 72 ? 5.150 -10.457 4.909 1.00 87.50 72 LYS A CA 1
ATOM 557 C C . LYS A 1 72 ? 4.643 -9.412 3.910 1.00 87.50 72 LYS A C 1
ATOM 559 O O . LYS A 1 72 ? 4.430 -9.758 2.752 1.00 87.50 72 LYS A O 1
ATOM 564 N N . ALA A 1 73 ? 4.436 -8.164 4.342 1.00 92.06 73 ALA A N 1
ATOM 565 C CA . ALA A 1 73 ? 4.013 -7.087 3.459 1.00 92.06 73 ALA A CA 1
ATOM 566 C C . ALA A 1 73 ? 4.992 -6.948 2.292 1.00 92.06 73 ALA A C 1
ATOM 568 O O . ALA A 1 73 ? 6.191 -6.736 2.485 1.00 92.06 73 ALA A O 1
ATOM 569 N N . ASN A 1 74 ? 4.477 -7.064 1.072 1.00 94.94 74 ASN A N 1
ATOM 570 C CA . ASN A 1 74 ? 5.279 -6.925 -0.130 1.00 94.94 74 ASN A CA 1
ATOM 571 C C . ASN A 1 74 ? 4.502 -6.255 -1.266 1.00 94.94 74 ASN A C 1
ATOM 573 O O . ASN A 1 74 ? 3.271 -6.137 -1.245 1.00 94.94 74 ASN A O 1
ATOM 577 N N . ARG A 1 75 ? 5.243 -5.765 -2.264 1.00 95.44 75 ARG A N 1
ATOM 578 C CA . ARG A 1 75 ? 4.674 -5.034 -3.408 1.00 95.44 75 ARG A CA 1
ATOM 579 C C . ARG A 1 75 ? 3.714 -5.899 -4.212 1.00 95.44 75 ARG A C 1
ATOM 581 O O . ARG A 1 75 ? 2.731 -5.389 -4.744 1.00 95.44 75 ARG A O 1
ATOM 588 N N . LYS A 1 76 ? 3.985 -7.204 -4.284 1.00 94.38 76 LYS A N 1
ATOM 589 C CA . LYS A 1 76 ? 3.141 -8.182 -4.973 1.00 94.38 76 LYS A CA 1
ATOM 590 C C . LYS A 1 76 ? 1.746 -8.269 -4.360 1.00 94.38 76 LYS A C 1
ATOM 592 O O . LYS A 1 76 ? 0.764 -8.173 -5.093 1.00 94.38 76 LYS A O 1
ATOM 597 N N . GLN A 1 77 ? 1.661 -8.397 -3.037 1.00 93.62 77 GLN A N 1
ATOM 598 C CA . GLN A 1 77 ? 0.398 -8.405 -2.3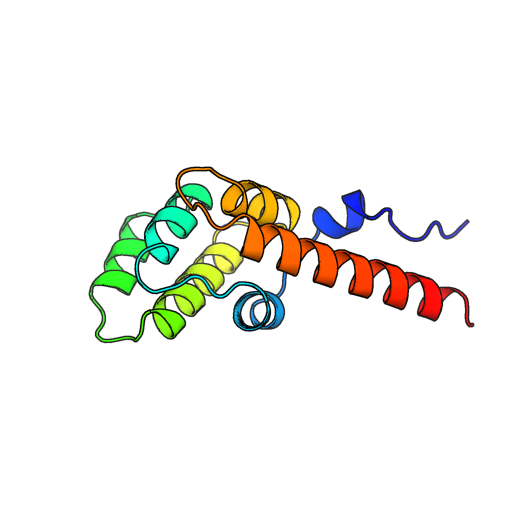03 1.00 93.62 77 GLN A CA 1
ATOM 599 C C . GLN A 1 77 ? -0.366 -7.103 -2.544 1.00 93.62 77 GLN A C 1
ATOM 601 O O . GLN A 1 77 ? -1.546 -7.139 -2.878 1.00 93.62 77 GLN A O 1
ATOM 606 N N . LEU A 1 78 ? 0.312 -5.954 -2.463 1.00 92.88 78 LEU A N 1
ATOM 607 C CA . LEU A 1 78 ? -0.329 -4.665 -2.709 1.00 92.88 78 LEU A CA 1
ATOM 608 C C . LEU A 1 78 ? -0.866 -4.532 -4.141 1.00 92.88 78 LEU A C 1
ATOM 610 O O . LEU A 1 78 ? -2.001 -4.100 -4.327 1.00 92.88 78 LEU A O 1
ATOM 614 N N . LEU A 1 79 ? -0.087 -4.923 -5.155 1.00 92.50 79 LEU A N 1
ATOM 615 C CA . LEU A 1 79 ? -0.533 -4.911 -6.551 1.00 92.50 79 LEU A CA 1
ATOM 616 C C . LEU A 1 79 ? -1.762 -5.798 -6.764 1.00 92.50 79 LEU A C 1
ATOM 618 O O . LEU A 1 79 ? -2.694 -5.386 -7.454 1.00 92.50 79 LEU A O 1
ATOM 622 N N . ALA A 1 80 ? -1.779 -6.991 -6.166 1.00 91.50 80 ALA A N 1
ATOM 623 C CA . ALA A 1 80 ? -2.937 -7.876 -6.218 1.00 91.50 80 ALA A CA 1
ATOM 624 C C . ALA A 1 80 ? -4.169 -7.202 -5.592 1.00 91.50 80 ALA A C 1
ATOM 626 O O . ALA A 1 80 ? -5.204 -7.102 -6.251 1.00 91.50 80 ALA A O 1
ATOM 627 N N . SER A 1 81 ? -4.032 -6.630 -4.392 1.00 90.94 81 SER A N 1
ATOM 628 C CA . SER A 1 81 ? -5.122 -5.925 -3.707 1.00 90.94 81 SER A CA 1
ATOM 629 C C . SER A 1 81 ? -5.628 -4.702 -4.479 1.00 90.94 81 SER 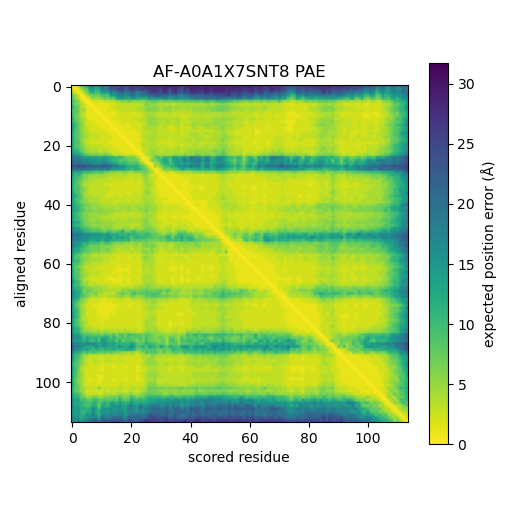A C 1
ATOM 631 O O . SER A 1 81 ? -6.825 -4.439 -4.487 1.00 90.94 81 SER A O 1
ATOM 633 N N . LEU A 1 82 ? -4.764 -3.959 -5.176 1.00 88.75 82 LEU A N 1
ATOM 634 C CA . LEU A 1 82 ? -5.179 -2.812 -5.998 1.00 88.75 82 LEU A CA 1
ATOM 635 C C . LEU A 1 82 ? -5.934 -3.221 -7.273 1.00 88.75 82 LEU A C 1
ATOM 637 O O . LEU A 1 82 ? -6.776 -2.459 -7.759 1.00 88.75 82 LEU A O 1
ATOM 641 N N . ARG A 1 83 ? -5.642 -4.412 -7.813 1.00 89.75 83 ARG A N 1
ATOM 642 C CA . ARG A 1 83 ? -6.332 -4.987 -8.980 1.00 89.75 83 ARG A CA 1
ATOM 643 C C . ARG A 1 83 ? -7.676 -5.616 -8.631 1.00 89.75 83 ARG A C 1
ATOM 645 O O . ARG A 1 83 ? -8.460 -5.889 -9.541 1.00 89.75 83 ARG A O 1
ATOM 652 N N . GLU A 1 84 ? -7.963 -5.826 -7.348 1.00 85.94 84 GLU A N 1
ATOM 653 C CA . GLU A 1 84 ? -9.251 -6.362 -6.927 1.00 85.94 84 GLU A CA 1
ATOM 654 C C . GLU A 1 84 ? -10.405 -5.490 -7.424 1.00 85.94 84 GLU A C 1
ATOM 656 O O . GLU A 1 84 ? -10.413 -4.260 -7.289 1.00 85.94 84 GLU A O 1
ATOM 661 N N . LYS A 1 85 ? -11.428 -6.142 -7.988 1.00 73.69 85 LYS A N 1
ATOM 662 C CA . LYS A 1 85 ? -12.565 -5.450 -8.619 1.00 73.69 85 LYS A CA 1
ATOM 663 C C . LYS A 1 85 ? -13.285 -4.518 -7.648 1.00 73.69 85 LYS A C 1
ATOM 665 O O . LYS A 1 85 ? -13.756 -3.465 -8.068 1.00 73.69 85 LYS A O 1
ATOM 670 N N . ARG A 1 86 ? -13.327 -4.881 -6.359 1.00 73.56 86 ARG A N 1
ATOM 671 C CA . ARG A 1 86 ? -13.904 -4.056 -5.286 1.00 73.56 86 ARG A CA 1
ATOM 672 C C . ARG A 1 86 ? -13.180 -2.717 -5.143 1.00 73.56 86 ARG A C 1
ATOM 674 O O . ARG A 1 86 ? -13.819 -1.692 -4.938 1.00 73.56 86 ARG A O 1
ATOM 681 N N . ILE A 1 87 ? -11.861 -2.707 -5.324 1.00 73.38 87 ILE A N 1
ATOM 682 C CA . ILE A 1 87 ? -11.072 -1.477 -5.320 1.00 73.38 87 ILE A CA 1
ATOM 683 C C . ILE A 1 87 ? -11.283 -0.723 -6.631 1.00 73.38 87 ILE A C 1
ATOM 685 O O . ILE A 1 87 ? -11.392 0.498 -6.622 1.00 73.38 87 ILE A O 1
ATOM 689 N N . GLY A 1 88 ? -11.427 -1.400 -7.773 1.00 65.62 88 GLY A N 1
ATOM 690 C CA . GLY A 1 88 ? -11.753 -0.746 -9.048 1.00 65.62 88 GLY A CA 1
ATOM 691 C C . GLY A 1 88 ? -10.726 0.321 -9.450 1.00 65.62 88 GLY A C 1
ATOM 692 O O . GLY A 1 88 ? -11.069 1.304 -10.105 1.00 65.62 88 GLY A O 1
ATOM 693 N N . LYS A 1 89 ? -9.474 0.163 -9.004 1.00 66.69 89 LYS A N 1
ATOM 694 C CA . LYS A 1 89 ? -8.358 1.071 -9.277 1.00 66.69 89 LYS A CA 1
ATOM 695 C C . LYS A 1 89 ? -7.323 0.394 -10.177 1.00 66.69 89 LYS A C 1
ATOM 697 O O . LYS A 1 89 ? -6.127 0.507 -9.921 1.00 66.69 89 LYS A O 1
ATOM 702 N N . SER A 1 90 ? -7.774 -0.251 -11.260 1.00 72.06 90 SER A N 1
ATOM 703 C CA . SER A 1 90 ? -6.868 -0.819 -12.276 1.00 72.06 90 SER A CA 1
ATOM 704 C C . SER A 1 90 ? -5.832 0.221 -12.706 1.00 72.06 90 SER A C 1
ATOM 706 O O . SER A 1 90 ? -4.643 -0.025 -12.619 1.00 72.06 90 SER A O 1
ATOM 708 N N . THR A 1 91 ? -6.261 1.463 -12.953 1.00 80.88 91 THR A N 1
ATOM 709 C CA . THR A 1 91 ? -5.367 2.571 -13.324 1.00 80.88 91 THR A CA 1
ATOM 710 C C . THR A 1 91 ? -4.343 2.961 -12.242 1.00 80.88 91 THR A C 1
ATOM 712 O O . THR A 1 91 ? -3.325 3.569 -12.559 1.00 80.88 91 THR A O 1
ATOM 715 N N . ILE A 1 92 ? -4.580 2.680 -10.954 1.00 85.62 92 ILE A N 1
ATOM 716 C CA . ILE A 1 92 ? -3.558 2.877 -9.903 1.00 85.62 92 ILE A CA 1
ATOM 717 C C . ILE A 1 92 ? -2.613 1.684 -9.873 1.00 85.62 92 ILE A C 1
ATOM 719 O O . ILE A 1 92 ? -1.407 1.896 -9.814 1.00 85.62 92 ILE A O 1
ATOM 723 N N . ALA A 1 93 ? -3.141 0.460 -9.951 1.00 88.88 93 ALA A N 1
ATOM 724 C CA . ALA A 1 93 ? -2.320 -0.742 -10.023 1.00 88.88 93 ALA A CA 1
ATOM 725 C C . ALA A 1 93 ? -1.355 -0.691 -11.217 1.00 88.88 93 ALA A C 1
ATOM 727 O O . ALA A 1 93 ? -0.167 -0.933 -11.037 1.00 88.88 93 ALA A O 1
ATOM 728 N N . ASP A 1 94 ? -1.844 -0.289 -12.392 1.00 89.69 94 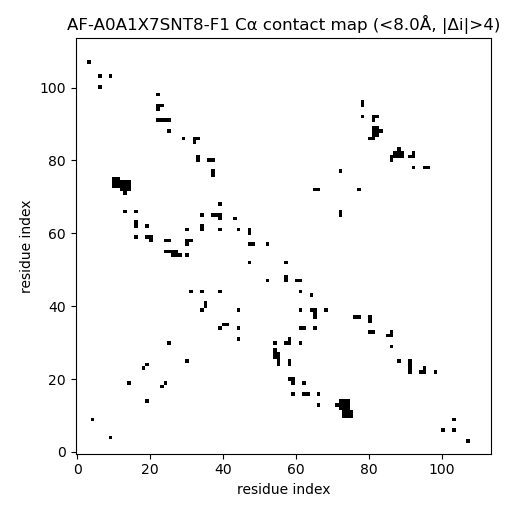ASP A N 1
ATOM 729 C CA . ASP A 1 94 ? -1.058 -0.180 -13.623 1.00 89.69 94 ASP A CA 1
ATOM 730 C C . ASP A 1 94 ? 0.031 0.898 -13.482 1.00 89.69 94 ASP A C 1
ATOM 732 O O . ASP A 1 94 ? 1.207 0.641 -13.723 1.00 89.69 94 ASP A O 1
ATOM 736 N N . ARG A 1 95 ? -0.323 2.092 -12.975 1.00 89.44 95 ARG A N 1
ATOM 737 C CA . ARG A 1 95 ? 0.656 3.169 -12.721 1.00 89.44 95 ARG A CA 1
ATOM 738 C C . ARG A 1 95 ? 1.710 2.776 -11.689 1.00 89.44 95 ARG A C 1
ATOM 740 O O . ARG A 1 95 ? 2.870 3.170 -11.820 1.00 89.44 95 ARG A O 1
ATOM 747 N N . TYR A 1 96 ? 1.310 2.045 -10.651 1.00 91.75 96 TYR A N 1
ATOM 748 C CA . TYR A 1 96 ? 2.229 1.575 -9.627 1.00 91.75 96 TYR A CA 1
ATOM 749 C C . TYR A 1 96 ? 3.151 0.484 -10.180 1.00 91.75 96 TYR A C 1
ATOM 751 O O . TYR A 1 96 ? 4.360 0.568 -9.987 1.00 91.75 96 TYR A O 1
ATOM 759 N N . GLU A 1 97 ? 2.631 -0.479 -10.943 1.00 93.69 97 GLU A N 1
ATOM 760 C CA . GLU A 1 97 ? 3.448 -1.496 -11.611 1.00 93.69 97 GLU A CA 1
ATOM 761 C C . GLU A 1 97 ? 4.451 -0.874 -12.592 1.00 93.69 97 GLU A C 1
ATOM 763 O O . GLU A 1 97 ? 5.629 -1.232 -12.560 1.00 93.69 97 GLU A O 1
ATOM 768 N N . ASP A 1 98 ? 4.029 0.092 -13.409 1.00 92.44 98 ASP A N 1
ATOM 769 C CA . ASP A 1 98 ? 4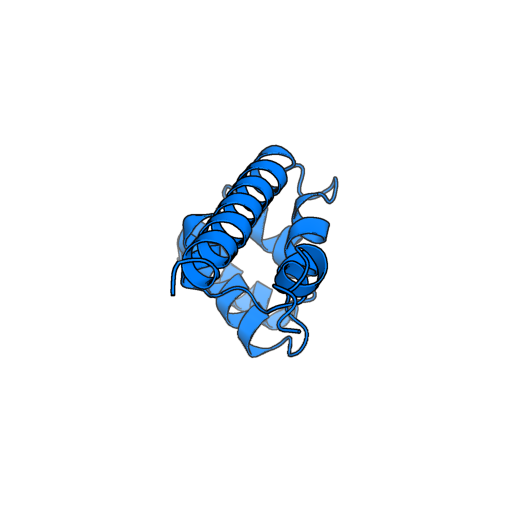.911 0.810 -14.336 1.00 92.44 98 ASP A CA 1
ATOM 770 C C . ASP A 1 98 ? 6.054 1.519 -13.603 1.00 92.44 98 ASP A C 1
ATOM 772 O O . ASP A 1 98 ? 7.207 1.506 -14.043 1.00 92.44 98 ASP A O 1
ATOM 776 N N . TYR A 1 99 ? 5.751 2.143 -12.464 1.00 92.62 99 TYR A N 1
ATOM 777 C CA . TYR A 1 99 ? 6.761 2.741 -11.598 1.00 92.62 99 TYR A CA 1
ATOM 778 C C . TYR A 1 99 ? 7.745 1.688 -11.062 1.00 92.62 99 TYR A C 1
ATOM 780 O O . TYR A 1 99 ? 8.960 1.895 -11.118 1.00 92.62 99 TYR A O 1
ATOM 788 N N . LEU A 1 100 ? 7.239 0.545 -10.595 1.00 93.62 100 LEU A N 1
ATOM 789 C CA . LEU A 1 100 ? 8.061 -0.546 -10.077 1.00 93.62 100 LEU A CA 1
ATOM 790 C C . LEU A 1 100 ? 8.978 -1.136 -11.151 1.00 93.62 100 LEU A C 1
ATOM 792 O O . LEU A 1 100 ? 10.153 -1.382 -10.874 1.00 93.62 100 LEU A O 1
ATOM 796 N N . ARG A 1 101 ? 8.479 -1.308 -12.380 1.00 92.94 101 ARG A N 1
ATOM 797 C CA . ARG A 1 101 ? 9.282 -1.754 -13.529 1.00 92.94 101 ARG A CA 1
ATOM 798 C C . ARG A 1 101 ? 10.417 -0.779 -13.819 1.00 92.94 101 ARG A C 1
ATOM 800 O O . ARG A 1 101 ? 11.570 -1.193 -13.875 1.00 92.94 101 ARG A O 1
ATOM 807 N N . LYS A 1 102 ? 10.124 0.525 -13.876 1.00 91.25 102 LYS A N 1
ATOM 808 C CA . LYS A 1 102 ? 11.144 1.567 -14.095 1.00 91.25 102 LYS A CA 1
ATOM 809 C C . LYS A 1 102 ? 12.234 1.555 -13.025 1.00 91.25 102 LYS A C 1
ATOM 811 O O . LYS A 1 102 ? 13.412 1.689 -13.354 1.00 91.25 102 LYS A O 1
ATOM 816 N N . ILE A 1 103 ? 11.872 1.387 -11.751 1.00 89.81 103 ILE A N 1
ATOM 817 C CA . ILE A 1 103 ? 12.859 1.286 -10.662 1.00 89.81 103 ILE A CA 1
ATOM 818 C C . ILE A 1 103 ? 13.720 0.036 -10.799 1.00 89.81 103 ILE A C 1
ATOM 820 O O . ILE A 1 103 ? 14.940 0.111 -10.624 1.00 89.81 103 ILE A O 1
ATOM 824 N N . HIS A 1 104 ? 13.097 -1.104 -11.093 1.00 87.94 104 HIS A N 1
ATOM 825 C CA . HIS A 1 104 ? 13.790 -2.378 -11.248 1.00 87.94 104 HIS A CA 1
ATOM 826 C C . HIS A 1 104 ? 14.794 -2.339 -12.407 1.00 87.94 104 HIS A C 1
ATOM 828 O O . HIS A 1 104 ? 15.953 -2.725 -12.236 1.00 87.94 104 HIS A O 1
ATOM 834 N N . GLU A 1 105 ? 14.388 -1.776 -13.543 1.00 86.56 105 GLU A N 1
ATOM 835 C CA . GLU A 1 105 ? 15.231 -1.582 -14.724 1.00 86.56 105 GLU A CA 1
ATOM 836 C C . GLU A 1 105 ? 16.381 -0.609 -14.442 1.00 86.56 105 GLU A C 1
ATOM 838 O O . GLU A 1 105 ? 17.542 -0.941 -14.679 1.00 86.56 105 GLU A O 1
ATOM 843 N N . THR A 1 106 ? 16.092 0.556 -13.852 1.00 82.69 106 THR A N 1
ATOM 844 C CA . THR A 1 106 ? 17.112 1.574 -13.535 1.00 82.69 106 THR A CA 1
ATOM 845 C C . THR A 1 106 ? 18.148 1.045 -12.541 1.00 82.69 106 THR A C 1
ATOM 847 O O . THR A 1 106 ? 19.350 1.242 -12.720 1.00 82.69 106 THR A O 1
ATOM 850 N N . SER A 1 107 ? 17.706 0.314 -11.515 1.00 73.19 107 SER A N 1
ATOM 851 C CA . SER A 1 107 ? 18.605 -0.310 -10.533 1.00 73.19 107 SER A CA 1
ATOM 852 C C . SER A 1 107 ? 19.462 -1.411 -11.161 1.00 73.19 107 SER A C 1
ATOM 854 O O . SER A 1 107 ? 20.621 -1.587 -10.786 1.00 73.19 107 SER A O 1
ATOM 856 N N . SER A 1 108 ? 18.912 -2.133 -12.141 1.00 63.97 108 SER A N 1
ATOM 857 C CA . SER A 1 108 ? 19.642 -3.153 -12.899 1.00 63.97 108 SER A CA 1
ATOM 858 C C . SER A 1 108 ? 20.691 -2.533 -13.828 1.00 63.97 108 SER A C 1
ATOM 860 O O . SER A 1 108 ? 21.790 -3.070 -13.937 1.00 63.97 108 SER A O 1
ATOM 862 N N . MET A 1 109 ? 20.400 -1.382 -14.442 1.00 60.62 109 MET A N 1
ATOM 863 C CA . MET A 1 109 ? 21.352 -0.639 -15.279 1.00 60.62 109 MET A CA 1
ATOM 864 C C . MET A 1 109 ? 22.493 -0.009 -14.464 1.00 60.62 109 MET A C 1
ATOM 866 O O . MET A 1 109 ? 23.650 -0.070 -14.879 1.00 60.62 109 MET A O 1
ATOM 870 N N . LEU A 1 110 ? 22.202 0.526 -13.272 1.00 59.72 110 LEU A N 1
ATOM 871 C CA . LEU A 1 110 ? 23.222 1.086 -12.372 1.00 59.72 110 LEU A CA 1
ATOM 872 C C . LEU A 1 110 ? 24.225 0.026 -11.886 1.00 59.72 110 LEU A C 1
ATOM 874 O O . LEU A 1 110 ? 25.407 0.328 -11.752 1.00 59.72 110 LEU A O 1
ATOM 878 N N . LYS A 1 111 ? 23.787 -1.223 -11.677 1.00 57.44 111 LYS A N 1
ATOM 879 C CA . LYS A 1 111 ? 24.670 -2.336 -11.278 1.00 57.44 111 LYS A CA 1
ATOM 880 C C . LYS A 1 111 ? 25.579 -2.862 -12.394 1.00 57.44 111 LYS A C 1
ATOM 882 O O . LYS A 1 111 ? 26.566 -3.514 -12.087 1.00 57.44 111 LYS A O 1
ATOM 887 N N . LEU A 1 112 ? 25.259 -2.599 -13.661 1.00 54.91 112 LEU A N 1
ATOM 888 C CA . LEU A 1 112 ? 26.060 -3.026 -14.820 1.00 54.91 112 LEU A CA 1
ATOM 889 C C . LEU A 1 112 ? 27.106 -1.981 -15.247 1.00 54.91 112 LEU A C 1
ATOM 891 O O . LEU A 1 112 ? 27.847 -2.215 -16.196 1.00 54.91 112 LEU A O 1
ATOM 895 N N . SER A 1 113 ? 27.142 -0.828 -14.572 1.00 51.91 113 SER A N 1
ATOM 896 C CA . SER A 1 113 ? 27.988 0.321 -14.926 1.00 51.91 113 SER A CA 1
ATOM 897 C C . SER A 1 113 ? 29.289 0.425 -14.106 1.00 51.91 113 SER A C 1
ATOM 899 O O . SER A 1 113 ? 29.965 1.448 -14.203 1.00 51.91 113 SER A O 1
ATOM 901 N N . PHE A 1 114 ? 29.634 -0.592 -13.304 1.00 42.69 114 PHE A N 1
ATOM 902 C CA . PHE A 1 114 ? 30.837 -0.643 -12.458 1.00 42.69 114 PHE A CA 1
ATOM 903 C C . PHE A 1 114 ? 31.631 -1.931 -12.671 1.00 42.69 114 PHE A C 1
ATOM 905 O O . PHE A 1 114 ? 30.990 -3.000 -12.790 1.00 42.69 114 PHE A O 1
#

Nearest PDB structures (foldseek):
  5znz-assembly1_C  TM=7.876E-01  e=2.439E-01  Escherichia coli K-12
  5zny-assembly1_A  TM=7.607E-01  e=5.901E-01  Escherichia coli K-12
  1ich-assembly1_A  TM=6.911E-01  e=5.049E-01  Homo sapiens

Mean predicted aligned error: 6.58 Å

Organism: Amphimedon queenslandica (NCBI:txid400682)

Solvent-accessible surface area (backbone atoms only — not comparable to full-atom values): 6623 Å² total; per-residue (Å²): 136,89,70,75,75,50,71,68,62,59,28,66,37,62,71,52,71,69,56,40,62,72,52,59,77,69,67,77,78,45,46,61,62,47,32,55,68,66,66,41,57,68,70,58,55,48,55,53,68,72,46,94,64,54,50,71,53,40,42,45,50,48,51,54,50,33,62,74,73,34,96,78,49,20,42,48,61,51,42,53,48,31,54,32,72,92,60,66,32,52,75,48,28,52,53,35,48,54,50,51,50,52,51,53,52,52,55,49,53,62,66,70,73,114

pLDDT: mean 83.58, std 12.62, range [39.44, 95.44]

Radius of gyration: 15.29 Å; Cα contacts (8 Å, |Δi|>4): 108; chains: 1; bounding box: 45×29×31 Å

Sequence (114 aa):
MDRSPSFESFLEAAPTISELKKHVAVDDEKWLDLGVLLEVESTKLKNISSGSATDLDKIGQMFEIWLDTAPKANRKQLLASLREKRIGKSTIADRYEDYLRKIHETSSMLKLSF